Protein AF-A0A1V5IYU9-F1 (afdb_monomer)

Radius of gyration: 17.91 Å; Cα contacts (8 Å, |Δi|>4): 347; chains: 1; bounding box: 46×28×52 Å

Nearest PDB structures (foldseek):
  7fdy-assembly1_A  TM=2.261E-01  e=1.031E+00  Escherichia coli
  2zyl-assembly1_A  TM=2.021E-01  e=4.999E-01  Mycobacterium tuberculosis
  4qdd-assembly1_A  TM=1.881E-01  e=6.473E-01  Rhodococcus rhodochrous
  5k21-assembly1_A  TM=2.127E-01  e=6.623E+00  Mycolicibacterium fortuitum subsp. fortuitum DSM 46621 = ATCC 6841 = JCM 6387

pLDDT: mean 84.17, std 13.64, range [41.69, 96.94]

Sequence (154 aa):
MKRVLVFIVMVLLVVGVQAQKKSVFDPVRVEDLRMDDAKAGYGTWFLRINTTLSATTAKLSFDEAGEFNGFESAFLSRIGFGPAYAHYIEKDGQAVNNYSINAFLLTPTEGFTNLAIASTFSMYNVNIGLGYDIIKDQPFKKNIFLMFGVQMTL

Solvent-accessible surface area (backbone atoms only — not comparable to full-atom values): 8155 Å² total; per-residue (Å²): 110,74,71,57,53,54,49,52,53,51,51,53,51,54,54,53,54,72,70,48,91,64,60,46,73,55,76,76,45,52,87,74,44,70,71,84,89,54,77,102,74,61,57,36,76,43,65,28,43,32,33,35,42,28,48,37,36,41,29,50,35,57,50,95,90,64,49,84,69,51,71,50,72,40,61,58,22,31,40,29,42,33,52,22,51,30,32,30,35,77,53,97,90,34,45,39,58,51,38,30,46,34,45,29,49,30,42,48,59,46,96,47,89,52,45,27,42,33,45,31,45,28,53,51,48,41,31,42,34,47,31,38,48,69,57,83,97,56,62,72,74,66,29,35,27,39,39,33,28,41,45,51,78,78

Mean predicted aligned error: 8.13 Å

Foldseek 3Di:
DVVVVVVVVVVVVVVQAVVQPDDLDDDDFPVSFPPPDDDQPQWDKDKHKKKKFFQKKWFFDADPVRHTDGTDMDGSWKIWIFIKGFTWGDDPRGTFGQKIWTWTFIQTDPPDHFIKIWIWIDGGFKIKTKMFTPDPPDPRSRRIMITIITMDTD

Structure (mmCIF, N/CA/C/O backbone):
data_AF-A0A1V5IYU9-F1
#
_entry.id   AF-A0A1V5IYU9-F1
#
loop_
_atom_site.group_PDB
_atom_site.id
_atom_site.type_symbol
_atom_site.label_atom_id
_atom_site.label_alt_id
_atom_site.label_comp_id
_atom_site.label_asym_id
_atom_site.label_entity_id
_atom_site.label_seq_id
_atom_site.pdbx_PDB_ins_code
_atom_site.Cartn_x
_atom_site.Cartn_y
_atom_site.Cartn_z
_atom_site.occupancy
_atom_site.B_iso_or_equiv
_atom_site.auth_seq_id
_atom_site.auth_comp_id
_atom_site.auth_asym_id
_atom_site.auth_atom_id
_atom_site.pdbx_PDB_model_num
ATOM 1 N N . MET A 1 1 ? 13.899 10.135 20.146 1.00 52.16 1 MET A N 1
ATOM 2 C CA . MET A 1 1 ? 14.222 9.146 19.086 1.00 52.16 1 MET A CA 1
ATOM 3 C C . MET A 1 1 ? 13.135 9.026 18.014 1.00 52.16 1 MET A C 1
ATOM 5 O O . MET A 1 1 ? 13.447 9.300 16.866 1.00 52.16 1 MET A O 1
ATOM 9 N N . LYS A 1 2 ? 11.862 8.730 18.339 1.00 45.00 2 LYS A N 1
ATOM 10 C CA . LYS A 1 2 ? 10.775 8.585 17.334 1.00 45.00 2 LYS A CA 1
ATOM 11 C C . LYS A 1 2 ? 10.615 9.783 16.373 1.00 45.00 2 LYS A C 1
ATOM 13 O O . LYS A 1 2 ? 10.463 9.586 15.177 1.00 45.00 2 LYS A O 1
ATOM 18 N N . ARG A 1 3 ? 10.730 11.021 16.877 1.00 59.53 3 ARG A N 1
ATOM 19 C CA . ARG A 1 3 ? 10.635 12.256 16.065 1.00 59.53 3 ARG A CA 1
ATOM 20 C C . ARG A 1 3 ? 11.802 12.443 15.081 1.00 59.53 3 ARG A C 1
ATOM 22 O O . ARG A 1 3 ? 11.599 12.989 14.007 1.00 59.53 3 ARG A O 1
ATOM 29 N N . VAL A 1 4 ? 12.995 11.949 15.425 1.00 71.25 4 VAL A N 1
ATOM 30 C CA . VAL A 1 4 ? 14.191 12.018 14.562 1.00 71.25 4 VAL A CA 1
ATOM 31 C C . VAL A 1 4 ? 14.084 11.002 13.426 1.00 71.25 4 VAL A C 1
ATOM 33 O O . VAL A 1 4 ? 14.413 11.319 12.293 1.00 71.25 4 VAL A O 1
ATOM 36 N N . LEU A 1 5 ? 13.542 9.811 13.703 1.00 64.38 5 LEU A N 1
ATOM 37 C CA . LEU A 1 5 ? 13.332 8.780 12.685 1.00 64.38 5 LEU A CA 1
ATOM 38 C C . LEU A 1 5 ? 12.309 9.222 11.624 1.00 64.38 5 LEU A C 1
ATOM 40 O O . LEU A 1 5 ? 12.554 9.061 10.435 1.00 64.38 5 LEU A O 1
ATOM 44 N N . VAL A 1 6 ? 11.200 9.843 12.047 1.00 69.06 6 VAL A N 1
ATOM 45 C CA . VAL A 1 6 ? 10.197 10.417 11.128 1.00 69.06 6 VAL A CA 1
ATOM 46 C C . VAL A 1 6 ? 10.808 11.521 10.265 1.00 69.06 6 VAL A C 1
ATOM 48 O O . VAL A 1 6 ? 10.560 11.565 9.064 1.00 69.06 6 VAL A O 1
ATOM 51 N N . PHE A 1 7 ? 11.641 12.378 10.857 1.00 69.69 7 PHE A N 1
ATOM 52 C CA . PHE A 1 7 ? 12.335 13.433 10.124 1.00 69.69 7 PHE A CA 1
ATOM 53 C C . PHE A 1 7 ? 13.313 12.864 9.086 1.00 69.69 7 PHE A C 1
ATOM 55 O O . PHE A 1 7 ? 13.305 13.303 7.943 1.00 69.69 7 PHE A O 1
ATOM 62 N N . ILE A 1 8 ? 14.087 11.833 9.439 1.00 68.81 8 ILE A N 1
ATOM 63 C CA . ILE A 1 8 ? 14.992 11.143 8.506 1.00 68.81 8 ILE A CA 1
ATOM 64 C C . ILE A 1 8 ? 14.209 10.514 7.348 1.00 68.81 8 ILE A C 1
ATOM 66 O O . ILE A 1 8 ? 14.595 10.681 6.197 1.00 68.81 8 ILE A O 1
ATOM 70 N N . VAL A 1 9 ? 13.087 9.845 7.628 1.00 65.38 9 VAL A N 1
ATOM 71 C CA . VAL A 1 9 ? 12.234 9.253 6.584 1.00 65.38 9 VAL A CA 1
ATOM 72 C C . VAL A 1 9 ? 11.661 10.331 5.660 1.00 65.38 9 VAL A C 1
ATOM 74 O O . VAL A 1 9 ? 11.700 10.161 4.445 1.00 65.38 9 VAL A O 1
ATOM 77 N N . MET A 1 10 ? 11.190 11.463 6.194 1.00 64.31 10 MET A N 1
ATOM 78 C CA . MET A 1 10 ? 10.714 12.574 5.361 1.00 64.31 10 MET A CA 1
ATOM 79 C C . MET A 1 10 ? 11.829 13.189 4.511 1.00 64.31 10 MET A C 1
ATOM 81 O O . MET A 1 10 ? 11.610 13.451 3.334 1.00 64.31 10 MET A O 1
ATOM 85 N N . VAL A 1 11 ? 13.025 13.387 5.068 1.00 63.69 11 VAL A N 1
ATOM 86 C CA . VAL A 1 11 ? 14.170 13.920 4.315 1.00 63.69 11 VAL A CA 1
ATOM 87 C C . VAL A 1 11 ? 14.587 12.954 3.203 1.00 63.69 11 VAL A C 1
ATOM 89 O O . VAL A 1 11 ? 14.808 13.394 2.080 1.00 63.69 11 VAL A O 1
ATOM 92 N N . LEU A 1 12 ? 14.617 11.643 3.465 1.00 59.91 12 LEU A N 1
ATOM 93 C CA . LEU A 1 12 ? 14.905 10.632 2.442 1.00 59.91 12 LEU A CA 1
ATOM 94 C C . LEU A 1 12 ? 13.848 10.617 1.329 1.00 59.91 12 LEU A C 1
ATOM 96 O O . LEU A 1 12 ? 14.204 10.507 0.157 1.00 59.91 12 LEU A O 1
ATOM 100 N N . LEU A 1 13 ? 12.568 10.790 1.672 1.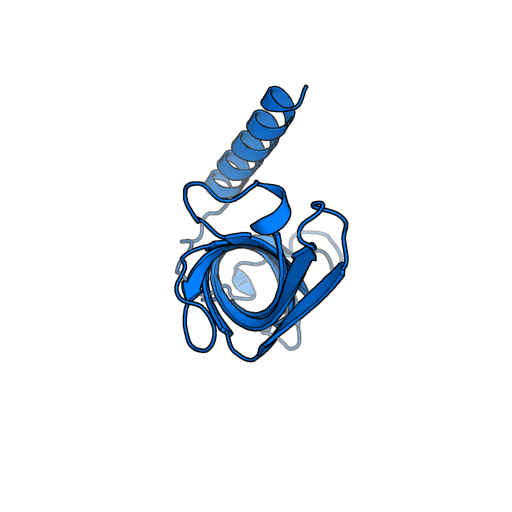00 58.41 13 LEU A N 1
ATOM 101 C CA . LEU A 1 13 ? 11.492 10.920 0.686 1.00 58.41 13 LEU A CA 1
ATOM 102 C C . LEU A 1 13 ? 11.656 12.188 -0.167 1.00 58.41 13 LEU A C 1
ATOM 104 O O . LEU A 1 13 ? 11.544 12.114 -1.385 1.00 58.41 13 LEU A O 1
ATOM 108 N N . VAL A 1 14 ? 11.978 13.335 0.438 1.00 60.00 14 VAL A N 1
ATOM 109 C CA . VAL A 1 14 ? 12.167 14.607 -0.287 1.00 60.00 14 VAL A CA 1
ATOM 110 C C . VAL A 1 14 ? 13.389 14.562 -1.212 1.00 60.00 14 VAL A C 1
ATOM 112 O O . VAL A 1 14 ? 13.307 15.002 -2.359 1.00 60.00 14 VAL A O 1
ATOM 115 N N . VAL A 1 15 ? 14.504 13.985 -0.755 1.00 56.94 15 VAL A N 1
ATOM 116 C CA . VAL A 1 15 ? 15.723 13.833 -1.568 1.00 56.94 15 VAL A CA 1
ATOM 117 C C . VAL A 1 15 ? 15.499 12.845 -2.720 1.00 56.94 15 VAL A C 1
ATOM 119 O O . VAL A 1 15 ? 15.933 13.107 -3.841 1.00 56.94 15 VAL A O 1
ATOM 122 N N . GLY A 1 16 ? 14.763 11.751 -2.487 1.00 56.97 16 GLY A N 1
ATOM 123 C CA . GLY A 1 16 ? 14.378 10.806 -3.541 1.00 56.97 16 GLY A CA 1
ATOM 124 C C . GLY A 1 16 ? 13.489 11.435 -4.621 1.00 56.97 16 GLY A C 1
ATOM 125 O O . GLY A 1 16 ? 13.680 11.168 -5.805 1.00 56.97 16 GLY A O 1
ATOM 126 N N . VAL A 1 17 ? 12.574 12.332 -4.233 1.00 57.25 17 VAL A N 1
ATOM 127 C CA . VAL A 1 17 ? 11.698 13.066 -5.166 1.00 57.25 17 VAL A CA 1
ATOM 128 C C . VAL A 1 17 ? 12.476 14.053 -6.032 1.00 57.25 17 VAL A C 1
ATOM 130 O O . VAL A 1 17 ? 12.229 14.123 -7.231 1.00 57.25 17 VAL A O 1
ATOM 133 N N . GLN A 1 18 ? 13.441 14.786 -5.468 1.00 54.91 18 GLN A N 1
ATOM 134 C CA . GLN A 1 18 ? 14.267 15.719 -6.247 1.00 54.91 18 GLN A CA 1
ATOM 135 C C . GLN A 1 18 ? 15.235 15.019 -7.213 1.00 54.91 18 GLN A C 1
ATOM 137 O O . GLN A 1 18 ? 15.628 15.608 -8.219 1.00 54.91 18 GLN A O 1
ATOM 142 N N . ALA A 1 19 ? 15.619 13.768 -6.939 1.00 60.06 19 ALA A N 1
ATOM 143 C CA . ALA A 1 19 ? 16.495 12.989 -7.815 1.00 60.06 19 ALA A CA 1
ATOM 144 C C . ALA A 1 19 ? 15.770 12.394 -9.039 1.00 60.06 19 ALA A C 1
ATOM 146 O O . ALA A 1 19 ? 16.413 12.041 -10.036 1.00 60.06 19 ALA A O 1
ATOM 147 N N . GLN A 1 20 ? 14.442 12.282 -8.974 1.00 71.31 20 GLN A N 1
ATOM 148 C CA . GLN A 1 20 ? 13.606 11.775 -10.052 1.00 71.31 20 GLN A CA 1
ATOM 149 C C . GLN A 1 20 ? 13.334 12.891 -11.075 1.00 71.31 20 GLN A C 1
ATOM 151 O O . GLN A 1 20 ? 12.651 13.868 -10.795 1.00 71.31 20 GLN A O 1
ATOM 156 N N . LYS A 1 21 ? 13.836 12.724 -12.307 1.00 72.31 21 LYS A N 1
ATOM 157 C CA . LYS A 1 21 ? 13.549 13.640 -13.431 1.00 72.31 21 LYS A CA 1
ATOM 158 C C . LYS A 1 21 ? 12.146 13.455 -14.030 1.00 72.31 21 LYS A C 1
ATOM 160 O O . LYS A 1 21 ? 11.716 14.275 -14.832 1.00 72.31 21 LYS A O 1
ATOM 165 N N . LYS A 1 22 ? 11.460 12.365 -13.677 1.00 81.69 22 LYS A N 1
ATOM 166 C CA . LYS A 1 22 ? 10.181 11.946 -14.258 1.00 81.69 22 LYS A CA 1
ATOM 167 C C . LYS A 1 22 ? 8.996 12.419 -13.418 1.00 81.69 22 LYS A C 1
ATOM 169 O O . LYS A 1 22 ? 9.080 12.405 -12.193 1.00 81.69 22 LYS A O 1
ATOM 174 N N . SER A 1 23 ? 7.872 12.795 -14.028 1.00 84.81 23 SER A N 1
ATOM 175 C CA . SER A 1 23 ? 6.672 13.100 -13.238 1.00 84.81 23 SER A CA 1
ATOM 176 C C . SER A 1 23 ? 6.191 11.862 -12.477 1.00 84.81 23 SER A C 1
ATOM 178 O O . SER A 1 23 ? 6.337 10.731 -12.943 1.00 84.81 23 SER A O 1
ATOM 180 N N . VAL A 1 24 ? 5.559 12.068 -11.320 1.00 87.69 24 VAL A N 1
ATOM 181 C CA . VAL A 1 24 ? 4.941 10.983 -10.534 1.00 87.69 24 VAL A CA 1
ATOM 18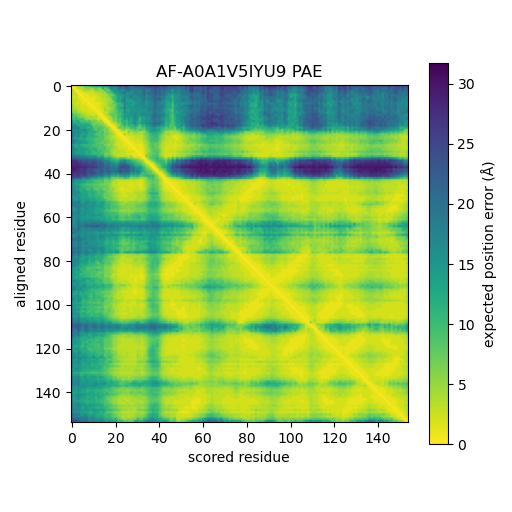2 C C . VAL A 1 24 ? 3.746 10.328 -11.247 1.00 87.69 24 VAL A C 1
ATOM 184 O O . VAL A 1 24 ? 3.305 9.263 -10.821 1.00 87.69 24 VAL A O 1
ATOM 187 N N . PHE A 1 25 ? 3.241 10.959 -12.317 1.00 86.75 25 PHE A N 1
ATOM 188 C CA . PHE A 1 25 ? 2.114 10.500 -13.137 1.00 86.75 25 PHE A CA 1
ATOM 189 C C . PHE A 1 25 ? 2.524 9.935 -14.508 1.00 86.75 25 PHE A C 1
ATOM 191 O O . PHE A 1 25 ? 1.709 9.290 -15.159 1.00 86.75 25 PHE A O 1
ATOM 198 N N . ASP A 1 26 ? 3.754 10.170 -14.976 1.00 88.44 26 ASP A N 1
ATOM 199 C CA . ASP A 1 26 ? 4.174 9.714 -16.312 1.00 88.44 26 ASP A CA 1
ATOM 200 C C . ASP A 1 26 ? 4.525 8.230 -16.265 1.00 88.44 26 ASP A C 1
ATOM 202 O O . ASP A 1 26 ? 5.316 7.863 -15.409 1.00 88.44 26 ASP A O 1
ATOM 206 N N . PRO A 1 27 ? 4.075 7.352 -17.168 1.00 87.25 27 PRO A N 1
ATOM 207 C CA . PRO A 1 27 ? 4.379 5.917 -17.089 1.00 87.25 27 PRO A CA 1
ATOM 208 C C . PRO A 1 27 ? 5.891 5.634 -17.109 1.00 87.25 27 PRO A C 1
ATOM 210 O O . PRO A 1 27 ? 6.604 6.200 -17.939 1.00 87.25 27 PRO A O 1
ATOM 213 N N . VAL A 1 28 ? 6.387 4.756 -16.225 1.00 88.19 28 VAL A N 1
ATOM 214 C CA . VAL A 1 28 ? 7.799 4.315 -16.236 1.00 88.19 28 VAL A CA 1
ATOM 215 C C . VAL A 1 28 ? 8.031 3.369 -17.412 1.00 88.19 28 VAL A C 1
ATOM 217 O O . VAL A 1 28 ? 7.255 2.446 -17.648 1.00 88.19 28 VAL A O 1
ATOM 220 N N . ARG A 1 29 ? 9.109 3.601 -18.150 1.00 88.88 29 ARG A N 1
ATOM 221 C CA . ARG A 1 29 ? 9.553 2.839 -19.314 1.00 88.88 29 ARG A CA 1
ATOM 222 C C . ARG A 1 29 ? 10.965 2.323 -19.071 1.00 88.88 29 ARG A C 1
ATOM 224 O O . ARG A 1 29 ? 11.674 2.807 -18.193 1.00 88.88 29 ARG A O 1
ATOM 231 N N . VAL A 1 30 ? 11.380 1.349 -19.877 1.00 87.62 30 VAL A N 1
ATOM 232 C CA . VAL A 1 30 ? 12.720 0.748 -19.784 1.00 87.62 30 VAL A CA 1
ATOM 233 C C . VAL A 1 30 ? 13.821 1.800 -19.956 1.00 87.62 30 VAL A C 1
ATOM 235 O O . VAL A 1 30 ? 14.795 1.782 -19.216 1.00 87.62 30 VAL A O 1
ATOM 238 N N . GLU A 1 31 ? 13.617 2.778 -20.844 1.00 86.31 31 GLU A N 1
ATOM 239 C CA . GLU A 1 31 ? 14.542 3.900 -21.083 1.00 86.31 31 GLU A CA 1
ATOM 240 C C . GLU A 1 31 ? 14.777 4.802 -19.858 1.00 86.31 31 GLU A C 1
ATOM 242 O O . GLU A 1 31 ? 15.795 5.485 -19.784 1.00 86.31 31 GLU A O 1
ATOM 247 N N . ASP A 1 32 ? 13.857 4.807 -18.887 1.00 84.94 32 ASP A N 1
ATOM 248 C CA . ASP A 1 32 ? 14.018 5.591 -17.658 1.00 84.94 32 ASP A CA 1
ATOM 249 C C . ASP A 1 32 ? 14.870 4.869 -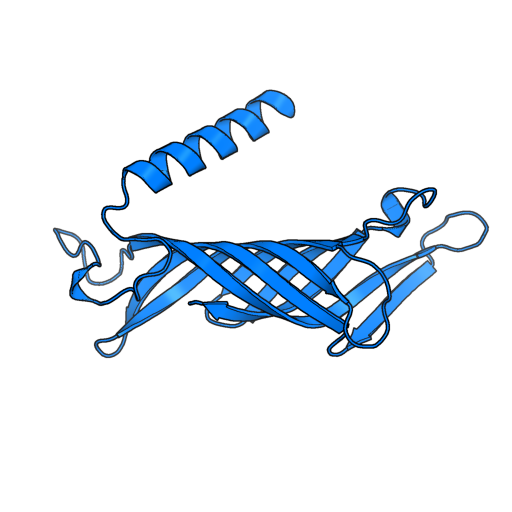16.607 1.00 84.94 32 ASP A C 1
ATOM 251 O O . ASP A 1 32 ? 15.291 5.481 -15.619 1.00 84.94 32 ASP A O 1
ATOM 255 N N . LEU A 1 33 ? 15.077 3.561 -16.769 1.00 85.62 33 LEU A N 1
ATOM 256 C CA . LEU A 1 33 ? 15.862 2.766 -15.840 1.00 85.62 33 LEU A CA 1
ATOM 257 C C . LEU A 1 33 ? 17.338 3.094 -16.061 1.00 85.62 33 LEU A C 1
ATOM 259 O O . LEU A 1 33 ? 17.851 3.011 -17.176 1.00 85.62 33 LEU A O 1
ATOM 263 N N . ARG A 1 34 ? 18.042 3.479 -14.991 1.00 72.12 34 ARG A N 1
ATOM 264 C CA . ARG A 1 34 ? 19.483 3.744 -15.069 1.00 72.12 34 ARG A CA 1
ATOM 265 C C . ARG A 1 34 ? 20.210 2.415 -15.246 1.00 72.12 34 ARG A C 1
ATOM 267 O O . ARG A 1 34 ? 20.441 1.709 -14.272 1.00 72.12 34 ARG A O 1
ATOM 274 N N . MET A 1 35 ? 20.532 2.081 -16.492 1.00 62.53 35 MET A N 1
ATOM 275 C CA . MET A 1 35 ? 21.261 0.861 -16.857 1.00 62.53 35 MET A CA 1
ATOM 276 C C . MET A 1 35 ? 22.787 1.023 -16.819 1.00 62.53 35 MET A C 1
ATOM 278 O O . MET A 1 35 ? 23.507 0.062 -17.091 1.00 62.53 35 MET A O 1
ATOM 282 N N . ASP A 1 36 ? 23.276 2.217 -16.478 1.00 52.38 36 ASP A N 1
ATOM 283 C CA . ASP A 1 36 ? 24.700 2.539 -16.467 1.00 52.38 36 ASP A CA 1
ATOM 284 C C . ASP A 1 36 ? 25.434 1.732 -15.370 1.00 52.38 36 ASP A C 1
ATOM 286 O O . ASP A 1 36 ? 25.321 2.000 -14.174 1.00 52.38 36 ASP A O 1
ATOM 290 N N . ASP A 1 37 ? 26.192 0.729 -15.820 1.00 48.81 37 ASP A N 1
ATOM 291 C CA . ASP A 1 37 ? 27.310 0.048 -15.147 1.00 48.81 37 ASP A CA 1
ATOM 292 C C . ASP A 1 37 ? 27.088 -1.071 -14.112 1.00 48.81 37 ASP A C 1
ATOM 294 O O . ASP A 1 37 ? 28.055 -1.525 -13.493 1.00 48.81 37 ASP A O 1
ATOM 298 N N . ALA A 1 38 ? 25.906 -1.682 -13.994 1.00 41.69 38 ALA A N 1
ATOM 299 C CA . ALA A 1 38 ? 25.828 -2.963 -13.279 1.00 41.69 38 ALA A CA 1
ATOM 300 C C . ALA A 1 38 ? 24.700 -3.882 -13.759 1.00 41.69 38 ALA A C 1
ATOM 302 O O . ALA A 1 38 ? 23.530 -3.643 -13.482 1.00 41.69 38 ALA A O 1
ATOM 303 N N . LYS A 1 39 ? 25.092 -4.984 -14.419 1.00 46.59 39 LYS A N 1
ATOM 304 C CA . LYS A 1 39 ? 24.396 -6.286 -14.487 1.00 46.59 39 LYS A CA 1
ATOM 305 C C . LYS A 1 39 ? 22.876 -6.216 -14.262 1.00 46.59 39 LYS A C 1
ATOM 307 O O . LYS A 1 39 ? 22.481 -6.312 -13.110 1.00 46.59 39 LYS A O 1
ATOM 312 N N . ALA A 1 40 ? 22.074 -6.098 -15.326 1.00 44.91 40 ALA A N 1
ATOM 313 C CA . ALA A 1 40 ? 20.661 -6.512 -15.517 1.00 44.91 40 ALA A CA 1
ATOM 314 C C . ALA A 1 40 ? 19.769 -6.866 -14.284 1.00 44.91 40 ALA A C 1
ATOM 316 O O . ALA A 1 40 ? 18.952 -7.779 -14.340 1.00 44.91 40 ALA A O 1
ATOM 317 N N . GLY A 1 41 ? 19.913 -6.176 -13.156 1.00 50.84 41 GLY A N 1
ATOM 318 C CA . GLY A 1 41 ? 19.404 -6.626 -11.857 1.00 50.84 41 GLY A CA 1
ATOM 319 C C . GLY A 1 41 ? 19.411 -5.553 -10.767 1.00 50.84 41 GLY A C 1
ATOM 320 O O . GLY A 1 41 ? 18.827 -5.768 -9.706 1.00 50.84 41 GLY A O 1
ATOM 321 N N . TYR A 1 42 ? 20.000 -4.383 -11.028 1.00 61.47 42 TYR A N 1
ATOM 322 C CA . TYR A 1 42 ? 19.842 -3.193 -10.196 1.00 61.47 42 TYR A CA 1
ATOM 323 C C . TYR A 1 42 ? 18.713 -2.349 -10.790 1.00 61.47 42 TYR A C 1
ATOM 325 O O . TYR A 1 42 ? 18.892 -1.665 -11.792 1.00 61.47 42 TYR A O 1
ATOM 333 N N . GLY A 1 43 ? 17.513 -2.468 -10.228 1.00 72.56 43 GLY A N 1
ATOM 334 C CA . GLY A 1 43 ? 16.383 -1.651 -10.657 1.00 72.56 43 GLY A CA 1
ATOM 335 C C . GLY A 1 43 ? 16.498 -0.202 -10.181 1.00 72.56 43 GLY A C 1
ATOM 336 O O . GLY A 1 43 ? 17.406 0.179 -9.440 1.00 72.56 43 GLY A O 1
ATOM 337 N N . THR A 1 44 ? 15.563 0.631 -10.627 1.00 86.81 44 THR A N 1
ATOM 338 C CA . THR A 1 44 ? 15.516 2.060 -10.295 1.00 86.81 44 THR A CA 1
ATOM 339 C C . THR A 1 44 ? 14.286 2.359 -9.447 1.00 86.81 44 THR A C 1
ATOM 341 O O . THR A 1 44 ? 13.195 1.860 -9.719 1.00 86.81 44 THR A O 1
ATOM 344 N N . TRP A 1 45 ? 14.456 3.173 -8.406 1.00 87.25 45 TRP A N 1
ATOM 345 C CA . TRP A 1 45 ? 13.359 3.605 -7.543 1.00 87.25 45 TRP A CA 1
ATOM 346 C C . TRP A 1 45 ? 12.711 4.889 -8.060 1.00 87.25 45 TRP A C 1
ATOM 348 O O . TRP A 1 45 ? 13.405 5.834 -8.430 1.00 87.25 45 TRP A O 1
ATOM 358 N N . PHE A 1 46 ? 11.382 4.935 -8.012 1.00 88.75 46 PHE A N 1
ATOM 359 C CA . PHE A 1 46 ? 10.567 6.086 -8.381 1.00 88.75 46 PHE A CA 1
ATOM 360 C C . PHE A 1 46 ? 9.478 6.330 -7.337 1.00 88.75 46 PHE A C 1
ATOM 362 O O . PHE A 1 46 ? 8.897 5.386 -6.797 1.00 88.75 46 PHE A O 1
ATOM 369 N N . LEU A 1 47 ? 9.147 7.597 -7.094 1.00 90.75 47 LEU A N 1
ATOM 370 C CA . LEU A 1 47 ? 7.900 7.961 -6.436 1.00 90.75 47 LEU A CA 1
ATOM 371 C C . LEU A 1 47 ? 6.765 7.954 -7.469 1.00 90.75 47 LEU A C 1
ATOM 373 O O . LEU A 1 47 ? 6.848 8.620 -8.504 1.00 90.75 47 LEU A O 1
ATOM 377 N N . ARG A 1 48 ? 5.700 7.212 -7.165 1.00 91.31 48 ARG A N 1
ATOM 378 C CA . ARG A 1 48 ? 4.515 7.010 -8.008 1.00 91.31 48 ARG A CA 1
ATOM 379 C C . ARG A 1 48 ? 3.241 7.297 -7.246 1.00 91.31 48 ARG A C 1
ATOM 381 O O . ARG A 1 48 ? 3.208 7.140 -6.028 1.00 91.31 48 ARG A O 1
ATOM 388 N N . ILE A 1 49 ? 2.176 7.621 -7.968 1.00 91.31 49 ILE A N 1
ATOM 389 C CA . ILE A 1 49 ? 0.826 7.428 -7.442 1.00 91.31 49 ILE A CA 1
ATOM 390 C C . ILE A 1 49 ? 0.409 5.983 -7.699 1.00 91.31 49 ILE A C 1
ATOM 392 O O . ILE A 1 49 ? 0.648 5.416 -8.761 1.00 91.31 49 ILE A O 1
ATOM 396 N N . ASN A 1 50 ? -0.186 5.369 -6.690 1.00 91.94 50 ASN A N 1
ATOM 397 C CA . ASN A 1 50 ? -0.576 3.975 -6.716 1.00 91.94 50 ASN A CA 1
ATOM 398 C C . ASN A 1 50 ? -1.978 3.839 -6.134 1.00 91.94 50 ASN A C 1
ATOM 400 O O . ASN A 1 50 ? -2.404 4.636 -5.291 1.00 91.94 50 ASN A O 1
ATOM 404 N N . THR A 1 51 ? -2.687 2.818 -6.589 1.00 94.50 51 THR A N 1
ATOM 405 C CA . THR A 1 51 ? -4.014 2.478 -6.091 1.00 94.50 51 THR A CA 1
ATOM 406 C C . THR A 1 51 ? -4.019 1.051 -5.582 1.00 94.50 51 THR A C 1
ATOM 408 O O . THR A 1 51 ? -3.222 0.218 -6.013 1.00 94.50 51 THR A O 1
ATOM 411 N N . THR A 1 52 ? -4.892 0.764 -4.627 1.00 95.50 52 THR A N 1
ATOM 412 C CA . THR A 1 52 ? -5.012 -0.565 -4.035 1.00 95.50 52 THR A CA 1
ATOM 413 C C . THR A 1 52 ? -6.468 -0.939 -3.852 1.00 95.50 52 THR A C 1
ATOM 415 O O . THR A 1 52 ? -7.300 -0.092 -3.540 1.00 95.50 52 THR A O 1
ATOM 418 N N . LEU A 1 53 ? -6.763 -2.219 -4.010 1.00 94.44 53 LEU A N 1
ATOM 419 C CA . LEU A 1 53 ? -8.005 -2.830 -3.580 1.00 94.44 53 LEU A CA 1
ATOM 420 C C . LEU A 1 53 ? -7.665 -3.833 -2.481 1.00 94.44 53 LEU A C 1
ATOM 422 O O . LEU A 1 53 ? -6.917 -4.787 -2.699 1.00 94.44 53 LEU A O 1
ATOM 426 N N . SER A 1 54 ? -8.211 -3.606 -1.291 1.00 92.06 54 SER A N 1
ATOM 427 C CA . SER A 1 54 ? -8.104 -4.529 -0.167 1.00 92.06 54 SER A CA 1
ATOM 428 C C . SER A 1 54 ? -8.933 -5.772 -0.471 1.00 92.06 54 SER A C 1
ATOM 430 O O . SER A 1 54 ? -10.160 -5.711 -0.479 1.00 92.06 54 SER A O 1
ATOM 432 N N . ALA A 1 55 ? -8.267 -6.896 -0.719 1.00 88.88 55 ALA A N 1
ATOM 433 C CA . ALA A 1 55 ? -8.915 -8.188 -0.896 1.00 88.88 55 ALA A CA 1
ATOM 434 C C . ALA A 1 55 ? -9.454 -8.700 0.442 1.00 88.88 55 ALA A C 1
ATOM 436 O O . ALA A 1 55 ? -10.603 -9.125 0.511 1.00 88.88 55 ALA A O 1
ATOM 437 N N . THR A 1 56 ? -8.649 -8.585 1.501 1.00 91.12 56 THR A N 1
ATOM 438 C CA . THR A 1 56 ? -9.014 -8.988 2.860 1.00 91.12 56 THR A CA 1
ATOM 439 C C . THR A 1 56 ? -8.476 -7.978 3.861 1.00 91.12 56 THR A C 1
ATOM 441 O O . THR A 1 56 ? -7.295 -7.633 3.858 1.00 91.12 56 THR A O 1
ATOM 444 N N . THR A 1 57 ? -9.333 -7.533 4.771 1.00 91.31 57 THR A N 1
ATOM 445 C CA . THR A 1 57 ? -8.949 -6.767 5.958 1.00 91.31 57 THR A CA 1
ATOM 446 C C . THR A 1 57 ? -9.246 -7.592 7.194 1.00 91.31 57 THR A C 1
ATOM 448 O O . THR A 1 57 ? -10.361 -8.079 7.319 1.00 91.31 57 THR A O 1
ATOM 451 N N . ALA A 1 58 ? -8.274 -7.729 8.093 1.00 92.00 58 ALA A N 1
ATOM 452 C CA . ALA A 1 58 ? -8.423 -8.413 9.373 1.00 92.00 58 ALA A CA 1
AT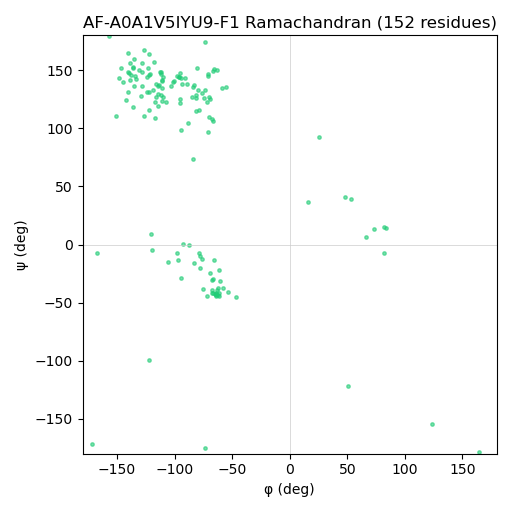OM 453 C C . ALA A 1 58 ? -8.200 -7.414 10.513 1.00 92.00 58 ALA A C 1
ATOM 455 O O . ALA A 1 58 ? -7.086 -6.939 10.742 1.00 92.00 58 ALA A O 1
ATOM 456 N N . LYS A 1 59 ? -9.272 -7.065 11.216 1.00 90.81 59 LYS A N 1
ATOM 457 C CA . LYS A 1 59 ? -9.281 -6.118 12.327 1.00 90.81 59 LYS A CA 1
ATOM 458 C C . LYS A 1 59 ? -9.146 -6.853 13.654 1.00 90.81 59 LYS A C 1
ATOM 460 O O . LYS A 1 59 ? -9.694 -7.938 13.819 1.00 90.81 59 LYS A O 1
ATOM 465 N N . LEU A 1 60 ? -8.424 -6.259 14.600 1.00 87.88 60 LEU A N 1
ATOM 466 C CA . LEU A 1 60 ? -8.304 -6.806 15.951 1.00 87.88 60 LEU A CA 1
ATOM 467 C C . LEU A 1 60 ? -9.630 -6.633 16.706 1.00 87.88 60 LEU A C 1
ATOM 469 O O . LEU A 1 60 ? -10.091 -5.502 16.880 1.00 87.88 60 LEU A O 1
ATOM 473 N N . SER A 1 61 ? -10.207 -7.736 17.180 1.00 87.94 61 SER A N 1
ATOM 474 C CA . SER A 1 61 ? -11.398 -7.737 18.031 1.00 87.94 61 SER A CA 1
ATOM 475 C C . SER A 1 61 ? -11.007 -7.872 19.503 1.00 87.94 61 SER A C 1
ATOM 477 O O . SER A 1 61 ? -10.021 -8.529 19.853 1.00 87.94 61 SER A O 1
ATOM 479 N N . PHE A 1 62 ? -11.766 -7.210 20.372 1.00 88.50 62 PHE A N 1
ATOM 480 C CA . PHE A 1 62 ? -11.532 -7.197 21.812 1.00 88.50 62 PHE A CA 1
ATOM 481 C C . PHE A 1 62 ? -12.859 -7.307 22.551 1.00 88.50 62 PHE A C 1
ATOM 483 O O . PHE A 1 62 ? -13.834 -6.677 22.135 1.00 88.50 62 PHE A O 1
ATOM 490 N N . ASP A 1 63 ? -12.870 -8.045 23.655 1.00 87.50 63 ASP A N 1
ATOM 491 C CA . ASP A 1 63 ? -14.051 -8.233 24.495 1.00 87.50 63 ASP A CA 1
ATOM 492 C C . ASP A 1 63 ? -14.406 -6.984 25.338 1.00 87.50 63 ASP A C 1
ATOM 494 O O . ASP A 1 63 ? -13.811 -5.903 25.200 1.00 87.50 63 ASP A O 1
ATOM 498 N N . GLU A 1 64 ? -15.415 -7.128 26.203 1.00 84.31 64 GLU A N 1
ATOM 499 C CA . GLU A 1 64 ? -15.885 -6.076 27.114 1.00 84.31 64 GLU A CA 1
ATOM 500 C C . GLU A 1 64 ? -14.845 -5.703 28.185 1.00 84.31 64 GLU A C 1
ATOM 502 O O . GLU A 1 64 ? -14.776 -4.540 28.587 1.00 84.31 64 GLU A O 1
ATOM 507 N N . ALA A 1 65 ? -13.989 -6.647 28.590 1.00 85.81 65 ALA A N 1
ATOM 508 C CA . ALA A 1 65 ? -12.862 -6.406 29.493 1.00 85.81 65 ALA A CA 1
ATOM 509 C C . ALA A 1 65 ? -11.666 -5.740 28.777 1.00 85.81 65 ALA A C 1
ATOM 511 O O . ALA A 1 65 ? -10.731 -5.246 29.413 1.00 85.81 65 ALA A O 1
ATOM 512 N N . GLY A 1 66 ? -11.706 -5.662 27.444 1.00 83.12 66 GLY A N 1
ATOM 513 C CA . GLY A 1 66 ? -10.662 -5.094 26.606 1.00 83.12 66 GLY A CA 1
ATOM 514 C C . GLY A 1 66 ? -9.524 -6.066 26.289 1.00 83.12 66 GLY A C 1
ATOM 515 O O . GLY A 1 66 ? -8.481 -5.611 25.798 1.00 83.12 66 GLY A O 1
ATOM 516 N N . GLU A 1 67 ? -9.703 -7.358 26.539 1.00 88.50 67 GLU A N 1
ATOM 517 C CA . GLU A 1 67 ? -8.774 -8.421 26.173 1.00 88.50 67 GLU A CA 1
ATOM 518 C C . GLU A 1 67 ? -8.941 -8.801 24.699 1.00 88.50 67 GLU A C 1
ATOM 520 O O . GLU A 1 67 ? -9.988 -8.586 24.091 1.00 88.50 67 GLU A O 1
ATOM 525 N N . PHE A 1 68 ? -7.864 -9.282 24.075 1.00 89.81 68 PHE A N 1
ATOM 526 C CA . PHE A 1 68 ? -7.889 -9.668 22.665 1.00 89.81 68 PHE A CA 1
ATOM 527 C C . PHE A 1 68 ? -8.737 -10.931 22.479 1.00 89.81 68 PHE A C 1
ATOM 529 O O . PHE A 1 68 ? -8.446 -11.954 23.090 1.00 89.81 68 PHE A O 1
ATOM 536 N N . ASN A 1 69 ? -9.741 -10.864 21.601 1.00 90.44 69 ASN A N 1
ATOM 537 C CA . ASN A 1 69 ? -10.726 -11.934 21.397 1.00 90.44 69 ASN A CA 1
ATOM 538 C C . ASN A 1 69 ? -10.741 -12.484 19.952 1.00 90.44 69 ASN A C 1
ATOM 540 O O . ASN A 1 69 ? -11.612 -13.261 19.577 1.00 90.44 69 ASN A O 1
ATOM 544 N N . GLY A 1 70 ? -9.781 -12.087 19.110 1.00 89.81 70 GLY A N 1
ATOM 545 C CA . GLY A 1 70 ? -9.620 -12.630 17.757 1.00 89.81 70 GLY A CA 1
ATOM 546 C C . GLY A 1 70 ? -9.644 -11.576 16.655 1.00 89.81 70 GLY A C 1
ATOM 547 O O . GLY A 1 70 ? -9.295 -10.414 16.873 1.00 89.81 70 GLY A O 1
ATOM 548 N N . PHE A 1 71 ? -10.022 -11.999 15.446 1.00 89.25 71 PHE A N 1
ATOM 549 C CA . PHE A 1 71 ? -10.009 -11.158 14.250 1.00 89.25 71 PHE A CA 1
ATOM 550 C C . PHE A 1 71 ? -11.388 -11.069 13.599 1.00 89.25 71 PHE A C 1
ATOM 552 O O . PHE A 1 71 ? -12.012 -12.086 13.306 1.00 89.25 71 PHE A O 1
ATOM 559 N N . GLU A 1 72 ? -11.814 -9.850 13.287 1.00 87.88 72 GLU A N 1
ATOM 560 C CA . GLU A 1 72 ? -12.961 -9.583 12.419 1.00 87.88 72 GLU A CA 1
ATOM 561 C C . GLU A 1 72 ? -12.455 -9.360 10.996 1.00 87.88 72 GLU A C 1
ATOM 563 O O . GLU A 1 72 ? -11.622 -8.483 10.761 1.00 87.88 72 GLU A O 1
ATOM 568 N N . SER A 1 73 ? -12.924 -10.172 10.047 1.00 88.19 73 SER A N 1
ATOM 569 C CA . SER A 1 73 ? -12.452 -10.123 8.661 1.00 88.19 73 SER A CA 1
ATOM 570 C C . SER A 1 73 ? -13.527 -9.610 7.712 1.00 88.19 73 SER A C 1
ATOM 572 O O . SER A 1 73 ? -14.690 -9.984 7.832 1.00 88.19 73 SER A O 1
ATOM 574 N N . ALA A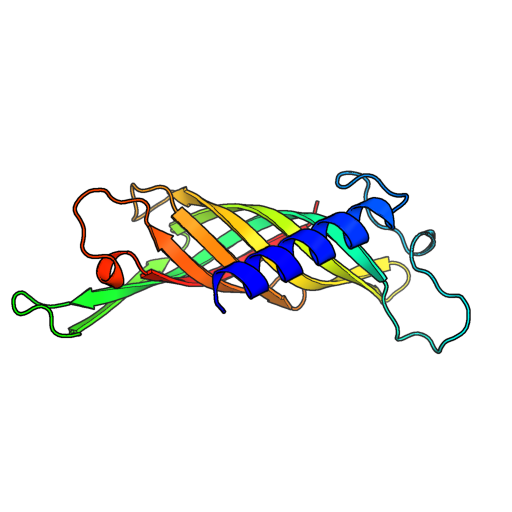 1 74 ? -13.126 -8.797 6.738 1.00 86.81 74 ALA A N 1
ATOM 575 C CA . ALA A 1 74 ? -13.994 -8.332 5.661 1.00 86.81 74 ALA A CA 1
ATOM 576 C C . ALA A 1 74 ? -13.276 -8.424 4.312 1.00 86.81 74 ALA A C 1
ATOM 578 O O . ALA A 1 74 ? -12.108 -8.031 4.193 1.00 86.81 74 ALA A O 1
ATOM 579 N N . PHE A 1 75 ? -13.990 -8.914 3.302 1.00 87.88 75 PHE A N 1
ATOM 580 C CA . PHE A 1 75 ? -13.485 -9.082 1.941 1.00 87.88 75 PHE A CA 1
ATOM 581 C C . PHE A 1 75 ? -13.857 -7.889 1.063 1.00 87.88 75 PHE A C 1
ATOM 583 O O . PHE A 1 75 ? -14.912 -7.298 1.271 1.00 87.88 75 PHE A O 1
ATOM 590 N N . LEU A 1 76 ? -12.995 -7.547 0.098 1.00 83.50 76 LEU A N 1
ATOM 591 C CA . LEU A 1 76 ? -13.214 -6.465 -0.879 1.00 83.50 76 LEU A CA 1
ATOM 592 C C . LEU A 1 76 ? -13.690 -5.161 -0.234 1.00 83.50 76 LEU A C 1
ATOM 594 O O . LEU A 1 76 ? -14.590 -4.497 -0.727 1.00 83.50 76 LEU A O 1
ATOM 598 N N . SER A 1 77 ? -13.109 -4.830 0.914 1.00 83.62 77 SER A N 1
ATOM 599 C CA . SER A 1 77 ? -13.757 -3.929 1.863 1.00 83.62 77 SER A CA 1
ATOM 600 C C . SER A 1 77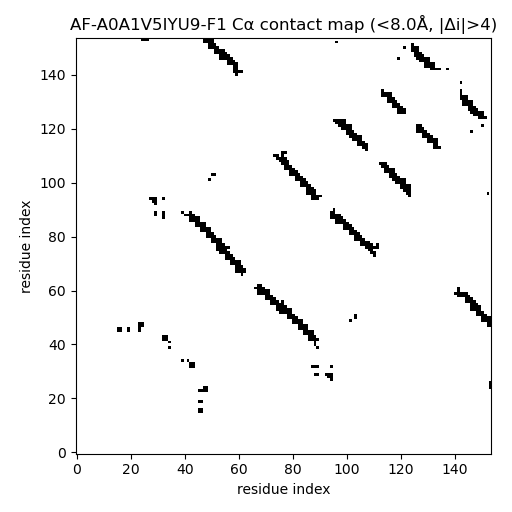 ? -13.288 -2.480 1.757 1.00 83.62 77 SER A C 1
ATOM 602 O O . SER A 1 77 ? -13.930 -1.564 2.282 1.00 83.62 77 SER A O 1
ATOM 604 N N . ARG A 1 78 ? -12.179 -2.232 1.045 1.00 92.44 78 ARG A N 1
ATOM 605 C CA . ARG A 1 78 ? -11.576 -0.899 0.901 1.00 92.44 78 ARG A CA 1
ATOM 606 C C . ARG A 1 78 ? -10.891 -0.726 -0.443 1.00 92.44 78 ARG A C 1
ATOM 608 O O . ARG A 1 78 ? -10.190 -1.625 -0.899 1.00 92.44 78 ARG A O 1
ATOM 615 N N . ILE A 1 79 ? -10.996 0.475 -0.994 1.00 94.75 79 ILE A N 1
ATOM 616 C CA . ILE A 1 79 ? -10.158 0.950 -2.097 1.00 94.75 79 ILE A CA 1
ATOM 617 C C . ILE A 1 79 ? -9.249 2.061 -1.578 1.00 94.75 79 ILE A C 1
ATOM 619 O O . ILE A 1 79 ? -9.615 2.798 -0.663 1.00 94.75 79 ILE A O 1
ATOM 623 N N . GLY A 1 80 ? -8.045 2.158 -2.122 1.00 94.06 80 GLY A N 1
ATOM 624 C CA . GLY A 1 80 ? -7.037 3.096 -1.672 1.00 94.06 80 GLY A CA 1
ATOM 625 C C . GLY A 1 80 ? -6.318 3.798 -2.795 1.00 94.06 80 GLY A C 1
ATOM 626 O O . GLY A 1 80 ? -6.146 3.245 -3.878 1.00 94.06 80 GLY A O 1
ATOM 627 N N . PHE A 1 81 ? -5.840 4.997 -2.494 1.00 95.19 81 PHE A N 1
ATOM 628 C CA . PHE A 1 81 ? -4.957 5.757 -3.363 1.00 95.19 81 PHE A CA 1
ATOM 629 C C . PHE A 1 81 ? -3.888 6.463 -2.533 1.00 95.19 81 PHE A C 1
ATOM 631 O O . PHE A 1 81 ? -4.115 6.833 -1.378 1.00 95.19 81 PHE A O 1
ATOM 638 N N . GLY A 1 82 ? -2.703 6.636 -3.104 1.00 93.06 82 GLY A N 1
ATO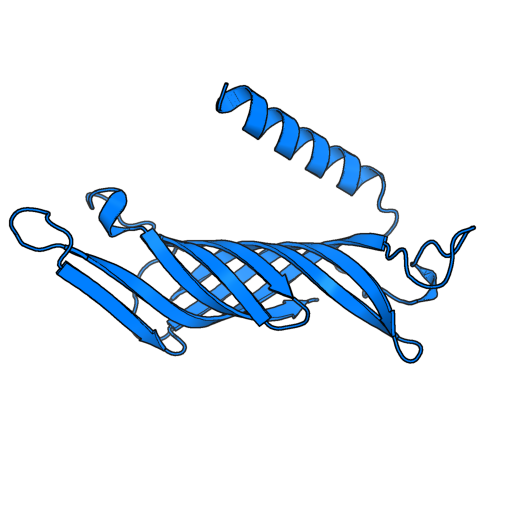M 639 C CA . GLY A 1 82 ? -1.638 7.367 -2.434 1.00 93.06 82 GLY A CA 1
ATOM 640 C C . GLY A 1 82 ? -0.260 7.146 -3.041 1.00 93.06 82 GLY A C 1
ATOM 641 O O . GLY A 1 82 ? -0.128 6.468 -4.063 1.00 93.06 82 GLY A O 1
ATOM 642 N N . PRO A 1 83 ? 0.772 7.762 -2.450 1.00 93.44 83 PRO A N 1
ATOM 643 C CA . PRO A 1 83 ? 2.132 7.635 -2.934 1.00 93.44 83 PRO A CA 1
ATOM 644 C C . PRO A 1 83 ? 2.713 6.238 -2.679 1.00 93.44 83 PRO A C 1
ATOM 646 O O . PRO A 1 83 ? 2.497 5.616 -1.635 1.00 93.44 83 PRO A O 1
ATOM 649 N N . ALA A 1 84 ? 3.532 5.794 -3.623 1.00 92.69 84 ALA A N 1
ATOM 650 C CA . ALA A 1 84 ? 4.329 4.584 -3.566 1.00 92.69 84 ALA A CA 1
ATOM 651 C C . ALA A 1 84 ? 5.778 4.907 -3.910 1.00 92.69 84 ALA A C 1
ATOM 653 O O . ALA A 1 84 ? 6.055 5.488 -4.957 1.00 92.69 84 ALA A O 1
ATOM 654 N N . TYR A 1 85 ? 6.705 4.498 -3.052 1.00 92.06 85 TYR A N 1
ATOM 655 C CA . TYR A 1 85 ? 8.111 4.424 -3.416 1.00 92.06 85 TYR A CA 1
ATOM 656 C C . TYR A 1 85 ? 8.344 3.043 -4.023 1.00 92.06 85 TYR A C 1
ATOM 658 O O . TYR A 1 85 ? 8.299 2.039 -3.310 1.00 92.06 85 TYR A O 1
ATOM 666 N N . ALA A 1 86 ? 8.470 2.993 -5.346 1.00 91.75 86 ALA A N 1
ATOM 667 C CA . ALA A 1 86 ? 8.390 1.779 -6.147 1.00 91.75 86 ALA A CA 1
ATOM 668 C C . ALA A 1 86 ? 9.697 1.517 -6.893 1.00 91.75 86 ALA A C 1
ATOM 670 O O . ALA A 1 86 ? 10.251 2.408 -7.533 1.00 91.75 86 ALA A O 1
ATOM 671 N N . HIS A 1 87 ? 10.171 0.282 -6.820 1.00 90.94 87 HIS A N 1
ATOM 672 C CA . HIS A 1 87 ? 11.351 -0.205 -7.506 1.00 90.94 87 HIS A CA 1
ATOM 673 C C . HIS A 1 87 ? 10.943 -0.881 -8.811 1.00 90.94 87 HIS A C 1
ATOM 675 O O . HIS A 1 87 ? 10.120 -1.797 -8.822 1.00 90.94 87 HIS A O 1
ATOM 681 N N . TYR A 1 88 ? 11.537 -0.425 -9.907 1.00 90.31 88 TYR A N 1
ATOM 682 C CA . TYR A 1 88 ? 11.279 -0.926 -11.246 1.00 90.31 88 TYR A CA 1
ATOM 683 C C . TYR A 1 88 ? 12.485 -1.676 -11.786 1.00 90.31 88 TYR A C 1
ATOM 685 O O . TYR A 1 88 ? 13.614 -1.191 -11.709 1.00 90.31 88 TYR A O 1
ATOM 693 N N . ILE A 1 89 ? 12.226 -2.838 -12.374 1.00 90.44 89 ILE A N 1
ATOM 694 C CA . ILE A 1 89 ? 13.199 -3.633 -13.122 1.00 90.44 89 ILE A CA 1
ATOM 695 C C . ILE A 1 89 ? 12.745 -3.762 -14.571 1.00 90.44 89 ILE A C 1
ATOM 697 O O . ILE A 1 89 ? 11.551 -3.670 -14.856 1.00 90.44 89 ILE A O 1
ATOM 701 N N . GLU A 1 90 ? 13.681 -4.018 -15.479 1.00 89.81 90 GLU A N 1
ATOM 702 C CA . GLU A 1 90 ? 13.313 -4.514 -16.800 1.00 89.81 90 GLU A CA 1
ATOM 703 C C . GLU A 1 90 ? 12.955 -6.000 -16.698 1.00 89.81 90 GLU A C 1
ATOM 705 O O . GLU A 1 90 ? 13.704 -6.800 -16.133 1.00 89.81 90 GLU A O 1
ATOM 710 N N . LYS A 1 91 ? 11.806 -6.371 -17.256 1.00 87.69 91 LYS A N 1
ATOM 711 C CA . LYS A 1 91 ? 11.398 -7.756 -17.460 1.00 87.69 91 LYS A CA 1
ATOM 712 C C . LYS A 1 91 ? 10.678 -7.857 -18.798 1.00 87.69 91 LYS A C 1
ATOM 714 O O . LYS A 1 91 ? 9.713 -7.134 -19.024 1.00 87.69 91 LYS A O 1
ATOM 719 N N . ASP A 1 92 ? 11.158 -8.734 -19.676 1.00 89.88 92 ASP A N 1
ATOM 720 C CA . ASP A 1 92 ? 10.574 -8.978 -21.003 1.00 89.88 92 ASP A CA 1
ATOM 721 C C . ASP A 1 92 ? 10.392 -7.687 -21.838 1.00 89.88 92 ASP A C 1
ATOM 723 O O . ASP A 1 92 ? 9.378 -7.494 -22.509 1.00 89.88 92 ASP A O 1
ATOM 727 N N . GLY A 1 93 ? 11.361 -6.762 -21.763 1.00 86.94 93 GLY A N 1
ATOM 728 C CA . GLY A 1 93 ? 11.319 -5.472 -22.464 1.00 86.94 93 GLY A CA 1
ATOM 729 C C . GLY A 1 93 ? 10.339 -4.448 -21.876 1.00 86.94 93 GLY A C 1
ATOM 730 O O . GLY A 1 93 ? 10.045 -3.439 -22.518 1.00 86.94 93 GLY A O 1
ATOM 731 N N . GLN A 1 94 ? 9.819 -4.682 -20.668 1.00 89.94 94 GLN A N 1
ATOM 732 C CA . GLN A 1 94 ? 8.915 -3.771 -19.964 1.00 89.94 94 GLN A CA 1
ATOM 733 C C . GLN A 1 94 ? 9.481 -3.370 -18.602 1.00 89.94 94 GLN A C 1
ATOM 735 O O . GLN A 1 94 ? 10.120 -4.166 -17.917 1.00 89.94 94 GLN A O 1
ATOM 740 N N . ALA A 1 95 ? 9.214 -2.132 -18.182 1.00 90.00 95 ALA A N 1
ATOM 741 C CA . ALA A 1 95 ? 9.504 -1.697 -16.823 1.00 90.00 95 ALA A CA 1
ATOM 742 C C . ALA A 1 95 ? 8.406 -2.211 -15.883 1.00 90.00 95 ALA A C 1
ATOM 744 O O . ALA A 1 95 ? 7.247 -1.813 -15.986 1.00 90.00 95 ALA A O 1
ATOM 745 N N . VAL A 1 96 ? 8.777 -3.087 -14.953 1.00 91.00 96 VAL A N 1
ATOM 746 C CA . VAL A 1 96 ? 7.855 -3.729 -14.012 1.00 91.00 96 VAL A CA 1
ATOM 747 C C . VAL A 1 96 ? 8.192 -3.303 -12.592 1.00 91.00 96 VAL A C 1
ATOM 749 O O . VAL A 1 96 ? 9.327 -3.466 -12.144 1.00 91.00 96 VAL A O 1
ATOM 752 N N . ASN A 1 97 ? 7.187 -2.809 -11.865 1.00 92.31 97 ASN A N 1
ATOM 753 C CA . ASN A 1 97 ? 7.275 -2.603 -10.422 1.00 92.31 97 ASN A CA 1
ATOM 754 C C . ASN A 1 97 ? 7.368 -3.973 -9.735 1.00 92.31 97 ASN A C 1
ATOM 756 O O . ASN A 1 97 ? 6.384 -4.712 -9.710 1.00 92.31 97 ASN A O 1
ATOM 760 N N . ASN A 1 98 ? 8.539 -4.332 -9.209 1.00 92.50 98 ASN A N 1
ATOM 761 C CA . ASN A 1 98 ? 8.715 -5.599 -8.497 1.00 92.50 98 ASN A CA 1
ATOM 762 C C . ASN A 1 98 ? 8.543 -5.451 -6.980 1.00 92.50 98 ASN A C 1
ATOM 764 O O . ASN A 1 98 ? 8.095 -6.405 -6.346 1.00 92.50 98 ASN A O 1
ATOM 768 N N . TYR A 1 99 ? 8.836 -4.278 -6.411 1.00 91.75 99 TYR A N 1
ATOM 769 C CA . TYR A 1 99 ? 8.669 -3.987 -4.990 1.00 91.75 99 TYR A CA 1
ATOM 770 C C . TYR A 1 99 ? 8.239 -2.543 -4.756 1.00 91.75 99 TYR A C 1
ATOM 772 O O . TYR A 1 99 ? 8.800 -1.627 -5.351 1.00 91.75 99 TYR A O 1
ATOM 780 N N . SER A 1 100 ? 7.330 -2.309 -3.811 1.00 93.19 100 SER A N 1
ATOM 781 C CA . SER A 1 100 ? 7.034 -0.944 -3.369 1.00 93.19 100 SER A CA 1
ATOM 782 C C . SER A 1 100 ? 6.672 -0.840 -1.894 1.00 93.19 100 SER A C 1
ATOM 784 O O . SER A 1 100 ? 6.143 -1.770 -1.288 1.00 93.19 100 SER A O 1
ATOM 786 N N . ILE A 1 101 ? 6.959 0.324 -1.316 1.00 95.06 101 ILE A N 1
ATOM 787 C CA . ILE A 1 101 ? 6.438 0.745 -0.015 1.00 95.06 101 ILE A CA 1
ATOM 788 C C . ILE A 1 101 ? 5.404 1.827 -0.294 1.00 95.06 101 ILE A C 1
ATOM 790 O O . ILE A 1 101 ? 5.723 2.837 -0.923 1.00 95.06 101 ILE A O 1
ATOM 794 N N . ASN A 1 102 ? 4.173 1.621 0.163 1.00 95.31 102 ASN A N 1
ATOM 795 C CA . ASN A 1 102 ? 3.062 2.510 -0.150 1.00 95.31 102 ASN A CA 1
ATOM 796 C C . ASN A 1 102 ? 2.437 3.086 1.113 1.00 95.31 102 ASN A C 1
ATOM 798 O O . ASN A 1 102 ? 2.312 2.390 2.121 1.00 95.31 102 ASN A O 1
ATOM 802 N N . ALA A 1 103 ? 1.965 4.322 1.007 1.00 96.44 103 ALA A N 1
ATOM 803 C CA . ALA A 1 103 ? 1.073 4.937 1.973 1.00 96.44 103 ALA A CA 1
ATOM 804 C C . ALA A 1 103 ? -0.254 5.246 1.275 1.00 96.44 103 ALA A C 1
ATOM 806 O O . ALA A 1 103 ? -0.276 5.961 0.278 1.00 96.44 103 ALA A O 1
ATOM 807 N N . PHE A 1 104 ? -1.356 4.709 1.789 1.00 96.25 104 PHE A N 1
ATOM 808 C CA . PHE A 1 104 ? -2.678 4.845 1.188 1.00 96.25 104 PHE A CA 1
ATOM 809 C C . PHE A 1 104 ? -3.627 5.606 2.102 1.00 96.25 104 PHE A C 1
ATOM 811 O O . PHE A 1 104 ? -3.684 5.339 3.303 1.00 96.25 104 PHE A O 1
ATOM 818 N N . LEU A 1 105 ? -4.422 6.495 1.507 1.00 96.56 105 LEU A N 1
ATOM 819 C CA . LEU A 1 105 ? -5.728 6.853 2.041 1.00 96.56 105 LEU A CA 1
ATOM 820 C C . LEU A 1 105 ? -6.729 5.821 1.520 1.00 96.56 105 LEU A C 1
ATOM 822 O O . LEU A 1 105 ? -6.790 5.574 0.318 1.00 96.56 105 LEU A O 1
ATOM 826 N N . LEU A 1 106 ? -7.481 5.210 2.427 1.00 95.44 106 LEU A N 1
ATOM 827 C CA . LEU A 1 106 ? -8.433 4.147 2.149 1.00 95.44 106 LEU A CA 1
ATOM 828 C C . LEU A 1 106 ? -9.856 4.656 2.350 1.00 95.44 106 LEU A C 1
ATOM 830 O O . LEU A 1 106 ? -10.203 5.144 3.430 1.00 95.44 106 LEU A O 1
ATOM 834 N N . THR A 1 107 ? -10.684 4.480 1.330 1.00 94.38 107 THR A N 1
ATOM 835 C CA . THR A 1 107 ? -12.123 4.712 1.395 1.00 94.38 107 THR A CA 1
ATOM 836 C C . THR A 1 107 ? -12.859 3.381 1.552 1.00 94.38 107 THR A C 1
ATOM 838 O O . THR A 1 107 ? -12.468 2.384 0.931 1.00 94.38 107 THR A O 1
ATOM 841 N N . PRO A 1 108 ? -13.916 3.339 2.379 1.00 91.19 108 PRO A N 1
ATOM 842 C CA . PRO A 1 108 ? -14.718 2.137 2.546 1.00 91.19 108 PRO A CA 1
ATOM 843 C C . PRO A 1 108 ? -15.448 1.783 1.247 1.00 91.19 108 PRO A C 1
ATOM 845 O O . PRO A 1 108 ? -15.785 2.660 0.453 1.00 91.19 108 PRO A O 1
ATOM 848 N N . THR A 1 109 ? -15.699 0.492 1.054 1.00 85.56 109 THR A N 1
ATOM 849 C CA . THR A 1 109 ? -16.583 -0.022 -0.003 1.00 85.56 109 THR A CA 1
ATOM 850 C C . THR A 1 109 ? -17.694 -0.841 0.654 1.00 85.56 109 THR A C 1
ATOM 852 O O . THR A 1 109 ? -18.602 -0.239 1.220 1.00 85.56 109 THR A O 1
ATOM 855 N N . GLU A 1 110 ? -17.606 -2.173 0.685 1.00 74.75 110 GLU A N 1
ATOM 856 C CA . GLU A 1 110 ? -18.538 -3.020 1.440 1.00 74.75 110 GLU A CA 1
ATOM 857 C C . GLU A 1 110 ? -17.988 -3.410 2.825 1.00 74.75 110 GLU A C 1
ATOM 859 O O . GLU A 1 110 ? -16.790 -3.622 3.015 1.00 74.75 110 GLU A O 1
ATOM 864 N N . GLY A 1 111 ? -18.869 -3.496 3.826 1.00 70.19 111 GLY A N 1
ATOM 865 C CA . GLY A 1 111 ? -18.538 -4.007 5.16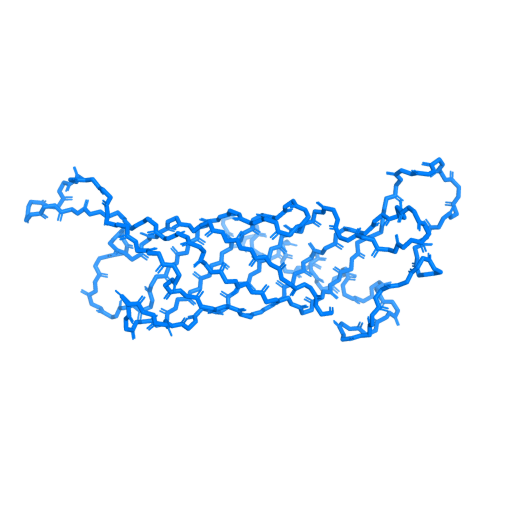6 1.00 70.19 111 GLY A CA 1
ATOM 866 C C . GLY A 1 111 ? -17.866 -3.021 6.136 1.00 70.19 111 GLY A C 1
ATOM 867 O O . GLY A 1 111 ? -17.750 -3.336 7.318 1.00 70.19 111 GLY A O 1
ATOM 868 N N . PHE A 1 112 ? -17.479 -1.818 5.697 1.00 77.62 112 PHE A N 1
ATOM 869 C CA . PHE A 1 112 ? -16.987 -0.741 6.571 1.00 77.62 112 PHE A CA 1
ATOM 870 C C . PHE A 1 112 ? -17.601 0.610 6.204 1.00 77.62 112 PHE A C 1
ATOM 872 O O . PHE A 1 112 ? -18.045 0.813 5.082 1.00 77.62 112 PHE A O 1
ATOM 879 N N . THR A 1 113 ? -17.582 1.561 7.140 1.00 82.06 113 THR A N 1
ATOM 880 C CA . THR A 1 113 ? -18.108 2.928 6.939 1.00 82.06 113 THR A CA 1
ATOM 881 C C . THR A 1 113 ? -17.054 4.018 7.114 1.00 82.06 113 THR A C 1
ATOM 883 O O . THR A 1 113 ? -17.341 5.194 6.913 1.00 82.06 113 THR A O 1
ATOM 886 N N . ASN A 1 114 ? -15.835 3.651 7.511 1.00 89.25 114 ASN A N 1
ATOM 887 C CA . ASN A 1 114 ? -14.837 4.602 7.992 1.00 89.25 114 ASN A CA 1
ATOM 888 C C . ASN A 1 114 ? -13.689 4.762 6.997 1.00 89.25 114 ASN A C 1
ATOM 890 O O . ASN A 1 114 ? -13.247 3.792 6.376 1.00 89.25 114 ASN A O 1
ATOM 894 N N . LEU A 1 115 ? -13.169 5.987 6.899 1.00 94.38 115 LEU A N 1
ATOM 895 C CA . LEU A 1 115 ? -11.885 6.241 6.254 1.00 94.38 115 LEU A CA 1
ATOM 896 C C . LEU A 1 115 ? -10.760 5.604 7.067 1.00 94.38 115 LEU A C 1
ATOM 898 O O . LEU A 1 115 ? -10.819 5.533 8.297 1.00 94.38 115 LEU A O 1
ATOM 902 N N . ALA A 1 116 ? -9.703 5.198 6.380 1.00 94.69 116 ALA A N 1
ATOM 903 C CA . ALA A 1 116 ? -8.487 4.735 7.025 1.00 94.69 116 ALA A CA 1
ATOM 904 C C . ALA A 1 116 ? -7.243 5.220 6.302 1.00 94.69 116 ALA A C 1
ATOM 906 O O . ALA A 1 116 ? -7.287 5.635 5.149 1.00 94.69 116 ALA A O 1
ATOM 907 N N . ILE A 1 117 ? -6.116 5.108 6.986 1.00 96.56 117 ILE A N 1
ATOM 908 C CA . ILE A 1 117 ? -4.797 5.170 6.366 1.00 96.56 117 ILE A CA 1
ATOM 909 C C . ILE A 1 117 ? -4.141 3.801 6.465 1.00 96.56 117 ILE A C 1
ATOM 911 O O . ILE A 1 117 ? -4.376 3.082 7.433 1.00 96.56 117 ILE A O 1
ATOM 915 N N . ALA A 1 118 ? -3.312 3.437 5.494 1.00 96.56 118 ALA A N 1
ATOM 916 C CA . ALA A 1 118 ? -2.521 2.216 5.567 1.00 96.56 118 ALA A CA 1
ATOM 917 C C . ALA A 1 118 ? -1.110 2.409 5.031 1.00 96.56 118 ALA A C 1
ATOM 919 O O . ALA A 1 118 ? -0.884 3.180 4.103 1.00 96.56 118 ALA A O 1
ATOM 920 N N . SER A 1 119 ? -0.174 1.669 5.615 1.00 96.56 119 SER A N 1
ATOM 921 C CA . SER A 1 119 ? 1.168 1.477 5.082 1.00 96.56 119 SER A CA 1
ATOM 922 C C . SER A 1 119 ? 1.307 0.028 4.651 1.00 96.56 119 SER A C 1
ATOM 924 O O . SER A 1 119 ? 0.986 -0.881 5.420 1.00 96.56 119 SER A O 1
ATOM 926 N N . THR A 1 120 ? 1.758 -0.193 3.421 1.00 96.75 120 THR A N 1
ATOM 927 C CA . THR A 1 120 ? 1.883 -1.535 2.847 1.00 96.75 120 THR A CA 1
ATOM 928 C C . THR A 1 120 ? 3.249 -1.731 2.217 1.00 96.75 120 THR A C 1
ATOM 930 O O . THR A 1 120 ? 3.859 -0.792 1.705 1.00 96.75 120 THR A O 1
ATOM 933 N N . PHE A 1 121 ? 3.702 -2.976 2.230 1.00 96.12 121 PHE A N 1
ATOM 934 C CA . PHE A 1 121 ? 4.745 -3.455 1.344 1.00 96.12 121 PHE A CA 1
ATOM 935 C C . PHE A 1 121 ? 4.087 -4.235 0.212 1.00 96.12 121 PHE A C 1
ATOM 937 O O . PHE A 1 121 ? 3.137 -4.985 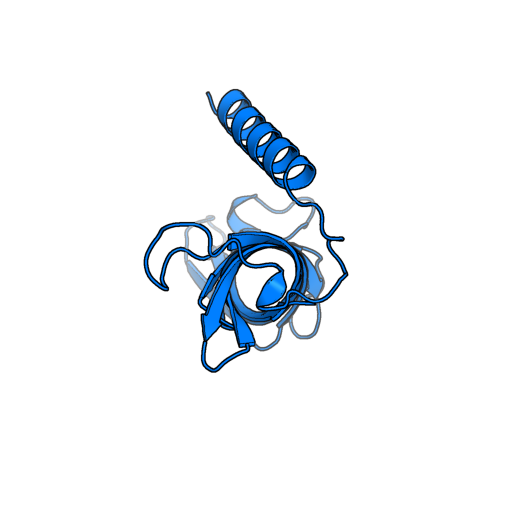0.440 1.00 96.12 121 PHE A O 1
ATOM 944 N N . SER A 1 122 ? 4.588 -4.058 -1.003 1.00 95.12 122 SER A N 1
ATOM 945 C CA . SER A 1 122 ? 4.100 -4.770 -2.178 1.00 95.12 122 SER A CA 1
ATOM 946 C C . SER A 1 122 ? 5.209 -5.512 -2.871 1.00 95.12 122 SER A C 1
ATOM 948 O O . SER A 1 122 ? 6.329 -5.019 -2.971 1.00 95.12 122 SER A O 1
ATOM 950 N N . MET A 1 123 ? 4.848 -6.676 -3.386 1.00 94.06 123 MET A N 1
ATOM 951 C CA . MET A 1 123 ? 5.653 -7.467 -4.292 1.00 94.06 123 MET A CA 1
ATOM 952 C C . MET A 1 123 ? 4.826 -7.672 -5.558 1.00 94.06 123 MET A C 1
ATOM 954 O O . MET A 1 123 ? 3.748 -8.270 -5.516 1.00 94.06 123 MET A O 1
ATOM 958 N N . TYR A 1 124 ? 5.303 -7.126 -6.675 1.00 91.44 124 TYR A N 1
ATOM 959 C CA . TYR A 1 124 ? 4.511 -6.965 -7.895 1.00 91.44 124 TYR A CA 1
ATOM 960 C C . TYR A 1 124 ? 3.158 -6.281 -7.615 1.00 91.44 124 TYR A C 1
ATOM 962 O O . TYR A 1 124 ? 3.104 -5.165 -7.092 1.00 91.44 124 TYR A O 1
ATOM 970 N N . ASN A 1 125 ? 2.053 -6.951 -7.949 1.00 93.00 125 ASN A N 1
ATOM 971 C CA . ASN A 1 125 ? 0.698 -6.449 -7.765 1.00 93.00 125 ASN A CA 1
ATOM 972 C C . ASN A 1 125 ? 0.073 -6.864 -6.435 1.00 93.00 125 ASN A C 1
ATOM 974 O O . ASN A 1 125 ? -1.069 -6.502 -6.207 1.00 93.00 125 ASN A O 1
ATOM 978 N N . VAL A 1 126 ? 0.759 -7.605 -5.565 1.00 95.00 126 VAL A N 1
ATOM 979 C CA . VAL A 1 126 ? 0.199 -8.036 -4.276 1.00 95.00 126 VAL A CA 1
ATOM 980 C C . VAL A 1 126 ? 0.783 -7.185 -3.163 1.00 95.00 126 VAL A C 1
ATOM 982 O O . VAL A 1 126 ? 1.986 -6.935 -3.142 1.00 95.00 126 VAL A O 1
ATOM 985 N N . ASN A 1 127 ? -0.062 -6.754 -2.230 1.00 94.44 127 ASN A N 1
ATOM 986 C CA . ASN A 1 127 ? 0.347 -5.962 -1.083 1.00 94.44 127 ASN A CA 1
ATOM 987 C C . ASN A 1 127 ? -0.152 -6.540 0.240 1.00 94.44 127 ASN A C 1
ATOM 989 O O . ASN A 1 127 ? -1.211 -7.164 0.321 1.00 94.44 127 ASN A O 1
ATOM 993 N N . ILE A 1 128 ? 0.647 -6.319 1.277 1.00 96.94 128 ILE A N 1
ATOM 994 C CA . ILE A 1 128 ? 0.329 -6.619 2.668 1.00 96.94 128 ILE A CA 1
ATOM 995 C C . ILE A 1 128 ? 0.706 -5.412 3.517 1.00 96.94 128 ILE A C 1
ATOM 997 O O . ILE A 1 128 ? 1.723 -4.756 3.274 1.00 96.94 128 ILE A O 1
ATOM 1001 N N . GLY A 1 129 ? -0.090 -5.098 4.529 1.00 95.69 129 GLY A N 1
ATOM 1002 C CA . GLY A 1 129 ? 0.250 -4.002 5.414 1.00 95.69 129 GLY A CA 1
ATOM 1003 C C . GLY A 1 129 ? -0.628 -3.852 6.634 1.00 95.69 129 GLY A C 1
ATOM 1004 O O . GLY A 1 129 ? -1.467 -4.693 6.953 1.00 95.69 129 GLY A O 1
ATOM 1005 N N . LEU A 1 130 ? -0.391 -2.737 7.311 1.00 96.81 130 LEU A N 1
ATOM 1006 C CA . LEU A 1 130 ? -1.107 -2.308 8.498 1.00 96.81 130 LEU A CA 1
ATOM 1007 C C . LEU A 1 130 ? -1.873 -1.037 8.174 1.00 96.81 130 LEU A C 1
ATOM 1009 O O . LEU A 1 130 ? -1.332 -0.113 7.562 1.00 96.81 130 LEU A O 1
ATOM 1013 N N . GLY A 1 131 ? -3.115 -0.981 8.628 1.00 95.38 131 GLY A N 1
ATOM 1014 C CA . GLY A 1 131 ? -3.949 0.197 8.529 1.00 95.38 131 GLY A CA 1
ATOM 1015 C C . GLY A 1 131 ? -4.541 0.623 9.859 1.00 95.38 131 GLY A C 1
ATOM 1016 O O . GLY A 1 131 ? -4.476 -0.086 10.866 1.00 95.38 131 GLY A O 1
ATOM 1017 N N . TYR A 1 132 ? -5.076 1.835 9.843 1.00 95.25 132 TYR A N 1
ATOM 1018 C CA . TYR A 1 132 ? -5.674 2.499 10.981 1.00 95.25 132 TYR A CA 1
ATOM 1019 C C . TYR A 1 132 ? -6.983 3.166 10.564 1.00 95.25 132 TYR A C 1
ATOM 1021 O O . TYR A 1 132 ? -6.985 4.066 9.723 1.00 95.25 132 TYR A O 1
ATOM 1029 N N . ASP A 1 133 ? -8.081 2.733 11.174 1.00 94.12 133 ASP A N 1
ATOM 1030 C CA . ASP A 1 133 ? -9.397 3.345 11.046 1.00 94.12 133 ASP A CA 1
ATOM 1031 C C . ASP A 1 133 ? -9.446 4.706 11.742 1.00 94.12 133 ASP A C 1
ATOM 1033 O O . ASP A 1 133 ? -9.154 4.834 12.932 1.00 94.12 133 ASP A O 1
ATOM 1037 N N . ILE A 1 134 ? -9.879 5.733 11.015 1.00 93.19 134 ILE A N 1
ATOM 1038 C CA . ILE A 1 134 ? -10.067 7.081 11.553 1.00 93.19 134 ILE A CA 1
ATOM 1039 C C . ILE A 1 134 ? -11.447 7.137 12.219 1.00 93.19 134 ILE A C 1
ATOM 1041 O O . ILE A 1 134 ? -12.396 7.705 11.683 1.00 93.19 134 ILE A O 1
ATOM 1045 N N . ILE A 1 135 ? -11.562 6.505 13.389 1.00 91.69 135 ILE A N 1
ATOM 1046 C CA . ILE A 1 135 ? -12.773 6.515 14.217 1.00 91.69 135 ILE A CA 1
ATOM 1047 C C . ILE A 1 135 ? -12.490 7.313 15.484 1.00 91.69 135 ILE A C 1
ATOM 1049 O O . ILE A 1 135 ? -11.551 7.023 16.233 1.00 91.69 135 ILE A O 1
ATOM 1053 N N . LYS A 1 136 ? -13.308 8.342 15.710 1.00 87.44 136 LYS A N 1
ATOM 1054 C CA . LYS A 1 136 ? -13.236 9.169 16.912 1.00 87.44 136 LYS A CA 1
ATOM 1055 C C . LYS A 1 136 ? -13.723 8.366 18.123 1.00 87.44 136 LYS A C 1
ATOM 1057 O O . LYS A 1 136 ? -14.601 7.524 17.992 1.00 87.44 136 LYS A O 1
ATOM 1062 N N . ASP A 1 137 ? -13.140 8.627 19.291 1.00 88.88 137 ASP A N 1
ATOM 1063 C CA . ASP A 1 137 ? -13.583 8.091 20.589 1.00 88.88 137 ASP A CA 1
ATOM 1064 C C . ASP A 1 137 ? -13.445 6.559 20.761 1.00 88.88 137 ASP A C 1
ATOM 1066 O O . ASP A 1 137 ? -13.810 5.999 21.793 1.00 88.88 137 ASP A O 1
ATOM 1070 N N . GLN A 1 138 ? -12.820 5.874 19.796 1.00 87.25 138 GLN A N 1
ATOM 1071 C CA . GLN A 1 138 ? -12.464 4.459 19.876 1.00 87.25 138 GLN A CA 1
ATOM 1072 C C . GLN A 1 138 ? -11.023 4.286 20.398 1.00 87.25 138 GLN A C 1
ATOM 1074 O O . GLN A 1 138 ? -10.121 5.010 19.963 1.00 87.25 138 GLN A O 1
ATOM 1079 N N . PRO A 1 139 ? -10.750 3.320 21.303 1.00 89.44 139 PRO A N 1
ATOM 1080 C CA . PRO A 1 139 ? -9.387 3.041 21.746 1.00 89.44 139 PRO A CA 1
ATOM 1081 C C . PRO A 1 139 ? -8.458 2.739 20.565 1.00 89.44 139 PRO A C 1
ATOM 1083 O O . PRO A 1 139 ? -8.800 1.925 19.710 1.00 89.44 139 PRO A O 1
ATOM 1086 N N . PHE A 1 140 ? -7.250 3.315 20.566 1.00 89.00 140 PHE A N 1
ATOM 1087 C CA . PHE A 1 140 ? -6.272 3.205 19.470 1.00 89.00 140 PHE A CA 1
ATOM 1088 C C . PHE A 1 140 ? -6.086 1.770 18.952 1.00 89.00 140 PHE A C 1
ATOM 1090 O O . PHE A 1 140 ? -6.120 1.528 17.750 1.00 89.00 140 PHE A O 1
ATOM 1097 N N . LYS A 1 141 ? -5.955 0.796 19.863 1.00 89.44 141 LYS A N 1
ATOM 1098 C CA . LYS A 1 141 ? -5.771 -0.625 19.520 1.00 89.44 141 LYS A CA 1
ATOM 1099 C C . LYS A 1 141 ? -6.930 -1.219 18.713 1.00 89.44 141 LYS A C 1
ATOM 1101 O O . LYS A 1 141 ? -6.699 -2.083 17.877 1.00 89.44 141 LYS A O 1
ATOM 1106 N N . LYS A 1 142 ? -8.156 -0.730 18.927 1.00 90.12 142 LYS A N 1
ATOM 1107 C CA . LYS A 1 142 ? -9.353 -1.182 18.211 1.00 90.12 142 LYS A CA 1
ATOM 1108 C C . LYS A 1 142 ? -9.459 -0.573 16.810 1.00 90.12 142 LYS A C 1
ATOM 1110 O O . LYS A 1 142 ? -10.364 -0.947 16.080 1.00 90.12 142 LYS A O 1
ATOM 1115 N N . ASN A 1 143 ? -8.593 0.367 16.437 1.00 92.38 143 ASN A N 1
ATOM 1116 C CA . ASN A 1 143 ? -8.581 0.975 15.104 1.00 92.38 143 ASN A CA 1
ATOM 1117 C C . ASN A 1 143 ? -7.540 0.340 14.175 1.00 92.38 143 ASN A C 1
ATOM 1119 O O . ASN A 1 143 ? -7.516 0.660 12.993 1.00 92.38 143 ASN A O 1
ATOM 1123 N N . ILE A 1 144 ? -6.688 -0.555 14.680 1.00 93.94 144 ILE A N 1
ATOM 1124 C CA . ILE A 1 144 ? -5.642 -1.204 13.885 1.00 93.94 144 ILE A CA 1
ATOM 1125 C C . ILE A 1 144 ? -6.226 -2.394 13.123 1.00 93.94 144 ILE A C 1
ATOM 1127 O O . ILE A 1 144 ? -6.958 -3.214 13.685 1.00 93.94 144 ILE A O 1
ATOM 1131 N N . PHE A 1 145 ? -5.840 -2.525 11.858 1.00 94.00 145 PHE A N 1
ATOM 1132 C CA . PHE A 1 145 ? -6.139 -3.696 11.046 1.00 94.00 145 PHE A CA 1
ATOM 1133 C C . PHE A 1 145 ? -4.946 -4.120 10.193 1.00 94.00 145 PHE A C 1
ATOM 1135 O O . PHE A 1 145 ? -4.073 -3.320 9.860 1.00 94.00 145 PHE A O 1
ATOM 1142 N N . LEU A 1 146 ? -4.933 -5.393 9.821 1.00 95.56 146 LEU A N 1
ATOM 1143 C CA . LEU A 1 146 ? -4.092 -5.944 8.770 1.00 95.56 146 LEU A CA 1
ATOM 1144 C C . LEU A 1 146 ? -4.843 -5.873 7.445 1.00 95.56 146 LEU A C 1
ATOM 1146 O O . LEU A 1 146 ? -6.056 -6.080 7.399 1.00 95.56 146 LEU A O 1
ATOM 1150 N N . MET A 1 147 ? -4.121 -5.601 6.368 1.00 94.31 147 MET A N 1
ATOM 1151 C CA . MET A 1 147 ? -4.668 -5.534 5.021 1.00 94.31 147 MET A CA 1
ATOM 1152 C C . MET A 1 147 ? -3.849 -6.408 4.085 1.00 94.31 147 MET A C 1
ATOM 1154 O O . MET A 1 147 ? -2.621 -6.362 4.107 1.00 94.31 147 MET A O 1
ATOM 1158 N N . PHE A 1 148 ? -4.552 -7.149 3.238 1.00 95.19 148 PHE A N 1
ATOM 1159 C CA . PHE A 1 148 ? -4.016 -7.875 2.100 1.00 95.19 148 PHE A CA 1
ATOM 1160 C C . PHE A 1 148 ? -4.775 -7.410 0.871 1.00 95.19 148 PHE A C 1
ATOM 1162 O O . PHE A 1 148 ? -6.007 -7.351 0.888 1.00 95.19 148 PHE A O 1
ATOM 1169 N N . GLY A 1 149 ? -4.067 -7.067 -0.191 1.00 93.88 149 GLY A N 1
ATOM 1170 C CA . GLY A 1 149 ? -4.701 -6.474 -1.350 1.00 93.88 149 GLY A CA 1
ATOM 1171 C C . GLY A 1 149 ? -3.921 -6.651 -2.627 1.00 93.88 149 GLY A C 1
ATOM 1172 O O . GLY A 1 149 ? -2.833 -7.228 -2.664 1.00 93.88 149 GLY A O 1
ATOM 1173 N N . VAL A 1 150 ? -4.518 -6.120 -3.682 1.00 94.31 150 VAL A N 1
ATOM 1174 C CA . VAL A 1 150 ? -3.882 -5.973 -4.981 1.00 94.31 150 VAL A CA 1
ATOM 1175 C C . VAL A 1 150 ? -3.638 -4.500 -5.257 1.00 94.31 150 VAL A C 1
ATOM 1177 O O . VAL A 1 150 ? -4.457 -3.660 -4.892 1.00 94.31 150 VAL A O 1
ATOM 1180 N N . GLN A 1 151 ? -2.508 -4.175 -5.874 1.00 92.38 151 GLN A N 1
ATOM 1181 C CA . GLN A 1 151 ? -2.172 -2.822 -6.285 1.00 92.38 151 GLN A CA 1
ATOM 1182 C C . GLN A 1 151 ? -2.131 -2.670 -7.799 1.00 92.38 151 GLN A C 1
ATOM 1184 O O . GLN A 1 151 ? -1.738 -3.579 -8.538 1.00 92.38 151 GLN A O 1
ATOM 1189 N N . MET A 1 152 ? -2.481 -1.467 -8.233 1.00 87.25 152 MET A N 1
ATOM 1190 C CA . MET A 1 152 ? -2.361 -1.007 -9.605 1.00 87.25 152 MET A CA 1
ATOM 1191 C C . MET A 1 152 ? -1.577 0.299 -9.595 1.00 87.25 152 MET A C 1
ATOM 1193 O O . MET A 1 152 ? -2.057 1.327 -9.106 1.00 87.25 152 MET A O 1
ATOM 1197 N N . THR A 1 153 ? -0.356 0.232 -10.120 1.00 80.81 153 THR A N 1
ATOM 1198 C CA . THR A 1 153 ? 0.511 1.401 -10.244 1.00 80.81 153 THR A CA 1
ATOM 1199 C C . THR A 1 153 ? 0.124 2.184 -11.492 1.00 80.81 153 THR A C 1
ATOM 1201 O O . THR A 1 153 ? 0.008 1.597 -12.568 1.00 80.81 153 THR A O 1
ATOM 1204 N N . LEU A 1 154 ? -0.102 3.487 -11.314 1.00 63.16 154 LEU A N 1
ATOM 1205 C CA . LEU A 1 154 ? -0.330 4.450 -12.391 1.00 63.16 154 LEU A CA 1
ATOM 1206 C C . LEU A 1 154 ? 1.015 4.967 -12.904 1.00 63.16 154 LEU A C 1
ATOM 1208 O O . LEU A 1 154 ? 1.958 5.118 -12.086 1.00 63.16 154 LEU A O 1
#

Secondary structure (DSSP, 8-state):
-HHHHHHHHHHHHHHHHHH--S-TTSPP-GGGS--SSSTTT--EEEEEEEEEEEEEEEEEEE-TTS-EEEEEEEEEEEEEEEEEEEEEEEETTEEEEEEEEEEEEEEE-SS--S-EEEEEEEETTEEEEEEEE--TTS-GGGGEEEEEEEEEE-